Protein AF-S4P7H3-F1 (afdb_monomer_lite)

Organism: NCBI:txid116150

Secondary structure (DSSP, 8-state):
--SS--TT----HHHHHHHHHHHHHHHHHHHHHTT---------STTSSHHHHHHHHHTS--S--STT---SS-------SSSS-EE--TT----EE--

InterPro domains:
  IPR027094 Mitofusin family [PTHR10465] (14-83)
  IPR027417 P-loop containing nucleoside triphosphate hydrolase [G3DSA:3.40.50.300] (40-98)
  IPR027417 P-loop containing nucleoside triphosphate hydrolase [SSF52540] (18-90)
  IPR030381 Dynamin-type guanine nucleotide-binding (G) domain [PS51718] (34-99)
  IPR045063 Dynamin, N-terminal [PF00350] (40-85)

pLDDT: mean 85.78, std 13.21, range [41.56, 97.88]

Sequence (99 aa):
MHAVSGDNGIASVQDVANVEAYVSKVQAIREVLKRDHMKVAFFGRTSNGKSTVINAMLHDKILPSGIGHTTNCFLQVEGSDTDESFMRTEGSEEKLNVQ

Foldseek 3Di:
DDDPPDPPCPDDPVRVVVVVVVVVVVVVVVVVVVPDDDDDDDDDDPPPCSQVVVCVVVVHNPDDDDPPDDDPDDDDDDDDPDPADFDDDPPDPDTHHPD

Radius of gyration: 24.57 Å; chains: 1; bounding box: 52×26×64 Å

Structure (mmCIF, N/CA/C/O backbone):
data_AF-S4P7H3-F1
#
_entry.id   AF-S4P7H3-F1
#
loop_
_atom_site.group_PDB
_atom_site.id
_atom_site.type_symbol
_atom_site.label_atom_id
_atom_site.label_alt_id
_atom_site.label_comp_id
_atom_site.label_asym_id
_atom_site.label_entity_id
_atom_site.label_seq_id
_atom_site.pdbx_PDB_ins_code
_atom_site.Cartn_x
_atom_site.Cartn_y
_atom_site.Cartn_z
_atom_site.occupancy
_atom_site.B_iso_or_equiv
_atom_site.auth_seq_id
_atom_site.auth_comp_id
_atom_site.auth_asym_id
_atom_site.auth_atom_id
_atom_site.pdbx_PDB_model_num
ATOM 1 N N . MET A 1 1 ? -28.808 10.777 29.064 1.00 41.56 1 MET A N 1
ATOM 2 C CA . MET A 1 1 ? -28.143 10.409 30.332 1.00 41.56 1 MET A CA 1
ATOM 3 C C . MET A 1 1 ? -29.206 9.958 31.323 1.00 41.56 1 MET A C 1
ATOM 5 O O . MET A 1 1 ? -29.688 10.772 32.090 1.00 41.56 1 MET A O 1
ATOM 9 N N . HIS A 1 2 ? -29.667 8.710 31.258 1.00 49.38 2 HIS A N 1
ATOM 10 C CA . HIS A 1 2 ? -30.682 8.210 32.190 1.00 49.38 2 HIS A CA 1
ATOM 11 C C . HIS A 1 2 ? -30.530 6.694 32.362 1.00 49.38 2 HIS A C 1
ATOM 13 O O . HIS A 1 2 ? -30.362 5.996 31.368 1.00 49.38 2 HIS A O 1
ATOM 19 N N . ALA A 1 3 ? -30.638 6.243 33.619 1.00 45.00 3 ALA A N 1
ATOM 20 C CA . ALA A 1 3 ? -30.859 4.865 34.086 1.00 45.00 3 ALA A CA 1
ATOM 21 C C . ALA A 1 3 ? -29.674 3.984 34.554 1.00 45.00 3 ALA A C 1
ATOM 23 O O . ALA A 1 3 ? -29.834 2.769 34.580 1.00 45.00 3 ALA A O 1
ATOM 24 N N . VAL A 1 4 ? -28.540 4.532 35.021 1.00 55.03 4 VAL A N 1
ATOM 25 C CA . VAL A 1 4 ? -27.548 3.712 35.780 1.00 55.03 4 VAL A CA 1
ATOM 26 C C . VAL A 1 4 ? -27.642 3.908 37.302 1.00 55.03 4 VAL A C 1
ATOM 28 O O . VAL A 1 4 ? -27.231 3.048 38.072 1.00 55.03 4 VAL A O 1
ATOM 31 N N . SER A 1 5 ? -28.281 4.982 37.768 1.00 52.81 5 SER A N 1
ATOM 32 C CA . SER A 1 5 ? -28.484 5.254 39.200 1.00 52.81 5 SER A CA 1
ATOM 33 C C . SER A 1 5 ? -29.822 4.701 39.709 1.00 52.81 5 SER A C 1
ATOM 35 O O . SER A 1 5 ? -30.643 5.442 40.240 1.00 52.81 5 SER A O 1
ATOM 37 N N . GLY A 1 6 ? -30.077 3.413 39.474 1.00 50.69 6 GLY A N 1
ATOM 38 C CA . GLY A 1 6 ? -31.195 2.683 40.075 1.00 50.69 6 GLY A CA 1
ATOM 39 C C . GLY A 1 6 ? -30.745 1.948 41.337 1.00 50.69 6 GLY A C 1
ATOM 40 O O . GLY A 1 6 ? -29.646 1.400 41.363 1.00 50.69 6 GLY A O 1
ATOM 41 N N . ASP A 1 7 ? -31.616 1.924 42.342 1.00 52.31 7 ASP A N 1
ATOM 42 C CA . ASP A 1 7 ? -31.489 1.492 43.750 1.00 52.31 7 ASP A CA 1
ATOM 43 C C . ASP A 1 7 ? -30.983 0.045 44.020 1.00 52.31 7 ASP A C 1
ATOM 45 O O . ASP A 1 7 ? -31.128 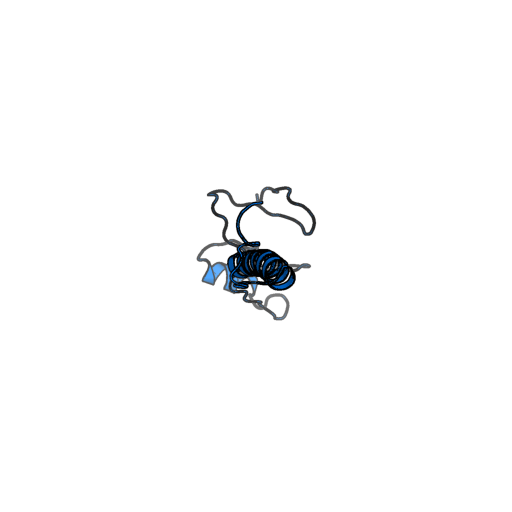-0.475 45.117 1.00 52.31 7 ASP A O 1
ATOM 49 N N . ASN A 1 8 ? -30.376 -0.628 43.033 1.00 56.31 8 ASN A N 1
ATOM 50 C CA . ASN A 1 8 ? -29.878 -2.010 43.104 1.00 56.31 8 ASN A CA 1
ATOM 51 C C . ASN A 1 8 ? -28.422 -2.185 42.614 1.00 56.31 8 ASN A C 1
ATOM 53 O O . ASN A 1 8 ? -28.042 -3.278 42.203 1.00 56.31 8 ASN A O 1
ATOM 57 N N . GLY A 1 9 ? -27.595 -1.131 42.644 1.00 62.47 9 GLY A N 1
ATOM 58 C CA . GLY A 1 9 ? -26.125 -1.244 42.592 1.00 62.47 9 GLY A CA 1
ATOM 59 C C . GLY A 1 9 ? -25.535 -2.097 41.457 1.00 62.47 9 GLY A C 1
ATOM 60 O O . GLY A 1 9 ? -24.585 -2.835 41.688 1.00 62.47 9 GLY A O 1
ATOM 61 N N . ILE A 1 10 ? -26.100 -2.033 40.247 1.00 71.56 10 ILE A N 1
ATOM 62 C CA . ILE A 1 10 ? -25.712 -2.919 39.130 1.00 71.56 10 ILE A CA 1
ATOM 63 C C . ILE A 1 10 ? -24.372 -2.498 38.498 1.00 71.56 10 ILE A C 1
ATOM 65 O O . ILE A 1 10 ? -23.626 -3.349 38.020 1.00 71.56 10 ILE A O 1
ATOM 69 N N . ALA A 1 11 ? -24.052 -1.201 38.492 1.00 73.50 11 ALA A N 1
ATOM 70 C CA . ALA A 1 11 ? -22.791 -0.672 37.975 1.00 73.50 11 ALA A CA 1
ATOM 71 C C . ALA A 1 11 ? -22.451 0.671 38.637 1.00 73.50 11 ALA A C 1
ATOM 73 O O . ALA A 1 11 ? -23.329 1.508 38.859 1.00 73.50 11 ALA A O 1
ATOM 74 N N . SER A 1 12 ? -21.174 0.887 38.941 1.00 86.00 12 SER A N 1
ATOM 75 C CA . SER A 1 12 ? -20.671 2.157 39.461 1.00 86.00 12 SER A CA 1
ATOM 76 C C . SER A 1 12 ? -20.488 3.194 38.345 1.00 86.00 12 SER A C 1
ATOM 78 O O . SER A 1 12 ? -20.403 2.865 37.162 1.00 86.00 12 SER A O 1
ATOM 80 N N . VAL A 1 13 ? -20.350 4.471 38.716 1.00 85.69 13 VAL A N 1
ATOM 81 C CA . VAL A 1 13 ? -19.987 5.544 37.766 1.00 85.69 13 VAL A CA 1
ATOM 82 C C . VAL A 1 13 ? -18.661 5.235 37.057 1.00 85.69 13 VAL A C 1
ATOM 84 O O . VAL A 1 13 ? -18.507 5.534 35.874 1.00 85.69 13 VAL A O 1
ATOM 87 N N . GLN A 1 14 ? -17.725 4.586 37.756 1.00 88.12 14 GLN A N 1
ATOM 88 C CA . GLN A 1 14 ? -16.456 4.165 37.172 1.00 88.12 14 GLN A CA 1
ATOM 89 C C . GLN A 1 14 ? -16.649 3.067 36.120 1.00 88.12 14 GLN A C 1
ATOM 91 O O . GLN A 1 14 ? -15.973 3.092 35.095 1.00 88.12 14 GLN A O 1
ATOM 96 N N . ASP A 1 15 ? -17.583 2.137 36.332 1.00 89.44 15 ASP A N 1
ATOM 97 C CA . ASP A 1 15 ? -17.891 1.089 35.353 1.00 89.44 15 ASP A CA 1
ATOM 98 C C . ASP A 1 15 ? -18.471 1.685 34.070 1.00 89.44 15 ASP A C 1
ATOM 100 O O . ASP A 1 15 ? -18.054 1.310 32.975 1.00 89.44 15 ASP A O 1
ATOM 104 N N . VAL A 1 16 ? -19.362 2.677 34.191 1.00 89.25 16 VAL A N 1
ATOM 105 C CA . VAL A 1 16 ? -19.896 3.416 33.035 1.00 89.25 16 VAL A CA 1
ATOM 106 C C . VAL A 1 16 ? -18.770 4.112 32.272 1.00 89.25 16 VAL A C 1
ATOM 108 O O . VAL A 1 16 ? -18.644 3.922 31.063 1.00 89.25 16 VAL A O 1
ATOM 111 N N . ALA A 1 17 ? -17.902 4.843 32.978 1.00 92.50 17 ALA A N 1
ATOM 112 C CA . ALA A 1 17 ? -16.765 5.527 32.365 1.00 92.50 17 ALA A CA 1
ATOM 113 C C . ALA A 1 17 ? -15.797 4.546 31.674 1.00 92.50 17 ALA A C 1
ATOM 115 O O . ALA A 1 17 ? -15.283 4.819 30.587 1.00 92.50 17 ALA A O 1
ATOM 116 N N . ASN A 1 18 ? -15.570 3.372 32.270 1.00 95.06 18 ASN A N 1
ATOM 117 C CA . ASN A 1 18 ? -14.733 2.328 31.686 1.00 95.06 18 ASN A CA 1
ATOM 118 C C . ASN A 1 18 ? -15.345 1.768 30.396 1.00 95.06 18 ASN A C 1
ATOM 120 O O . ASN A 1 18 ? -14.628 1.600 29.409 1.00 95.06 18 ASN A O 1
ATOM 124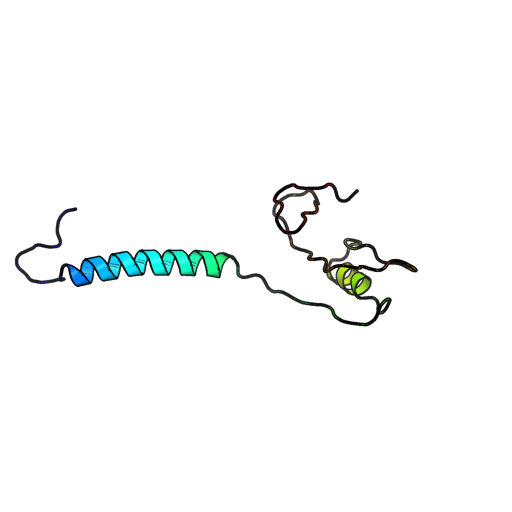 N N . VAL A 1 19 ? -16.657 1.509 30.376 1.00 95.38 19 VAL A N 1
ATOM 125 C CA . VAL A 1 19 ? -17.360 1.023 29.180 1.00 95.38 19 VAL A CA 1
ATOM 126 C C . VAL A 1 19 ? -17.313 2.061 28.058 1.00 95.38 19 VAL A C 1
ATOM 128 O O . VAL A 1 19 ? -16.997 1.706 26.923 1.00 95.38 19 VAL A O 1
ATOM 131 N N . GLU A 1 20 ? -17.531 3.343 28.356 1.00 95.50 20 GLU A N 1
ATOM 132 C CA . GLU A 1 20 ? -17.390 4.430 27.374 1.00 95.50 20 GLU A CA 1
ATOM 133 C C . GLU A 1 20 ? -15.960 4.504 26.799 1.00 95.50 20 GLU A C 1
ATOM 135 O O . GLU A 1 20 ? -15.762 4.636 25.583 1.00 95.50 20 GLU A O 1
ATOM 140 N N . ALA A 1 21 ? -14.943 4.317 27.646 1.00 96.88 21 ALA A N 1
ATOM 141 C CA . ALA A 1 21 ? -13.555 4.229 27.203 1.00 96.88 21 ALA A CA 1
ATOM 142 C C . ALA A 1 21 ? -13.294 2.979 26.339 1.00 96.88 21 ALA A C 1
ATOM 144 O O . ALA A 1 21 ? -12.542 3.047 25.363 1.00 96.88 21 ALA A O 1
ATOM 145 N N . TYR A 1 22 ? -13.911 1.836 26.652 1.00 97.69 22 TYR A N 1
ATOM 146 C CA . TYR A 1 22 ? -13.799 0.623 25.840 1.00 97.69 22 TYR A CA 1
ATOM 147 C C . TYR A 1 22 ? -14.447 0.779 24.471 1.00 97.69 22 TYR A C 1
ATOM 149 O O . TYR A 1 22 ? -13.850 0.347 23.487 1.00 97.69 22 TYR A O 1
ATOM 157 N N . VAL A 1 23 ? -15.596 1.452 24.375 1.00 97.31 23 VAL A N 1
ATOM 158 C CA . VAL A 1 23 ? -16.216 1.778 23.082 1.00 97.31 23 VAL A CA 1
ATOM 159 C C . VAL A 1 23 ? -15.228 2.545 22.203 1.00 97.31 23 VAL A C 1
ATOM 161 O O . VAL A 1 23 ? -14.994 2.154 21.059 1.00 97.31 23 VAL A O 1
ATOM 164 N N . SER A 1 24 ? -14.569 3.565 22.758 1.00 96.75 24 SER A N 1
ATOM 165 C CA . SER A 1 24 ? -13.549 4.343 22.040 1.00 96.75 24 SER A CA 1
ATOM 166 C C . SER A 1 24 ? -12.351 3.484 21.606 1.00 96.75 24 SER A C 1
ATOM 168 O O . SER A 1 24 ? -11.891 3.574 20.467 1.00 96.75 24 SER A O 1
ATOM 170 N N . LYS A 1 25 ? -11.862 2.592 22.480 1.00 97.62 25 LYS A N 1
ATOM 171 C CA . LYS A 1 25 ? -10.753 1.674 22.157 1.00 97.62 25 LYS A CA 1
ATOM 172 C C . LYS A 1 25 ? -11.122 0.689 21.047 1.00 97.62 25 LYS A C 1
ATOM 174 O O . LYS A 1 25 ? -10.326 0.475 20.137 1.00 97.62 25 LYS A O 1
ATOM 179 N N . VAL A 1 26 ? -12.324 0.114 21.092 1.00 97.88 26 VAL A N 1
ATOM 180 C CA . VAL A 1 26 ? -12.816 -0.813 20.062 1.00 97.88 26 VAL A CA 1
ATOM 181 C C . VAL A 1 26 ? -12.969 -0.100 18.721 1.00 97.88 26 VAL A C 1
ATOM 183 O O . VAL A 1 26 ? -12.597 -0.664 17.694 1.00 97.88 26 VAL A O 1
ATOM 186 N N . GLN A 1 27 ? -13.451 1.147 18.709 1.00 96.56 27 GLN A N 1
ATOM 187 C CA . GLN A 1 27 ? -13.507 1.954 17.488 1.00 96.56 27 GLN A CA 1
ATOM 188 C C . GLN A 1 27 ? -12.113 2.147 16.879 1.00 96.56 27 GLN A C 1
ATOM 190 O O . GLN A 1 27 ? -11.938 1.884 15.692 1.00 96.56 27 GLN A O 1
ATOM 195 N N . ALA A 1 28 ? -11.111 2.511 17.685 1.00 95.06 28 ALA A N 1
ATOM 196 C CA . ALA A 1 28 ? -9.735 2.659 17.212 1.00 95.06 28 ALA A CA 1
ATOM 197 C C . ALA A 1 28 ? -9.158 1.342 16.660 1.00 95.06 28 ALA A C 1
ATOM 199 O O . ALA A 1 28 ? -8.585 1.333 15.572 1.00 95.06 28 ALA A O 1
ATOM 200 N N . ILE A 1 29 ? -9.360 0.218 17.361 1.00 94.88 29 ILE A N 1
ATOM 201 C CA . ILE A 1 29 ? -8.932 -1.112 16.890 1.00 94.88 29 ILE A CA 1
ATOM 202 C C . ILE A 1 29 ? -9.589 -1.439 15.548 1.00 94.88 29 ILE A C 1
ATOM 204 O O . ILE A 1 29 ? -8.922 -1.917 14.635 1.00 94.88 29 ILE A O 1
ATOM 208 N N . ARG A 1 30 ? -10.884 -1.149 15.399 1.00 94.94 30 ARG A N 1
ATOM 209 C CA . ARG A 1 30 ? -11.618 -1.403 14.158 1.00 94.94 30 ARG A CA 1
ATOM 210 C C . ARG A 1 30 ? -11.052 -0.604 12.985 1.00 94.94 30 ARG A C 1
ATOM 212 O O . ARG A 1 30 ? -10.953 -1.146 11.891 1.00 94.94 30 ARG A O 1
ATOM 219 N N . GLU A 1 31 ? -10.654 0.648 13.200 1.00 91.31 31 GLU A N 1
ATOM 220 C CA . GLU A 1 31 ? -10.008 1.456 12.157 1.00 91.31 31 GLU A CA 1
ATOM 221 C C . GLU A 1 31 ? -8.607 0.941 11.787 1.00 91.31 31 GLU A C 1
ATOM 223 O O . GLU A 1 31 ? -8.212 1.045 10.629 1.00 91.31 31 GLU A O 1
ATOM 228 N N . VAL A 1 32 ? -7.875 0.328 12.725 1.00 89.44 32 VAL A N 1
ATOM 229 C CA . VAL A 1 32 ? -6.600 -0.350 12.427 1.00 89.44 32 VAL A CA 1
ATOM 230 C C . VAL A 1 32 ? -6.833 -1.635 11.632 1.00 89.44 32 VAL A C 1
ATOM 232 O O . VAL A 1 32 ? -6.184 -1.838 10.611 1.00 89.44 32 VAL A O 1
ATOM 235 N N . LEU A 1 33 ? -7.788 -2.472 12.049 1.00 89.00 33 LEU A N 1
ATOM 236 C CA . LEU A 1 33 ? -8.106 -3.737 11.374 1.00 89.00 33 LEU A CA 1
ATOM 237 C C . LEU A 1 33 ? -8.658 -3.536 9.958 1.00 89.00 33 LEU A C 1
ATOM 239 O O . LEU A 1 33 ? -8.426 -4.365 9.090 1.00 89.00 33 LEU A O 1
ATOM 243 N N . LYS A 1 34 ? -9.348 -2.425 9.680 1.00 87.44 34 LYS A N 1
ATOM 244 C CA . LYS A 1 34 ? -9.774 -2.084 8.311 1.00 87.44 34 LYS A CA 1
ATOM 245 C C . LYS A 1 34 ? -8.609 -1.845 7.347 1.00 87.44 34 LYS A C 1
ATOM 247 O O . LYS A 1 34 ? -8.814 -1.910 6.142 1.00 87.44 34 LYS A O 1
ATOM 252 N N . ARG A 1 35 ? -7.410 -1.542 7.854 1.00 79.38 35 ARG A N 1
ATOM 253 C CA . ARG A 1 35 ? -6.201 -1.336 7.043 1.00 79.38 35 ARG A CA 1
ATOM 254 C C . ARG A 1 35 ? -5.444 -2.639 6.789 1.00 79.38 35 ARG A C 1
ATOM 256 O O . ARG A 1 35 ? -4.283 -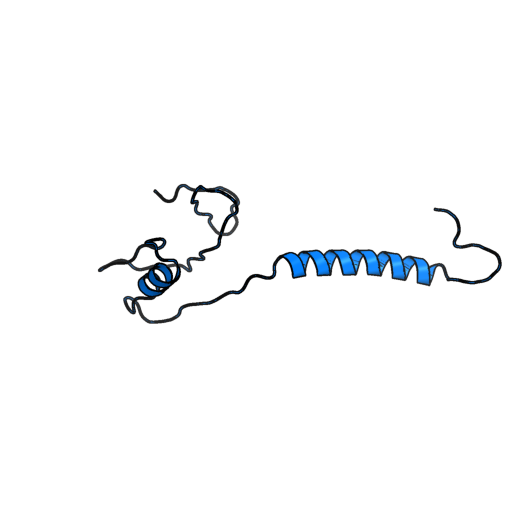2.564 6.400 1.00 79.38 35 ARG A O 1
ATOM 263 N N . ASP A 1 36 ? -6.048 -3.800 7.041 1.00 78.50 36 ASP A N 1
ATOM 264 C CA . ASP A 1 36 ? -5.421 -5.110 6.856 1.00 78.50 36 ASP A CA 1
ATOM 265 C C . ASP A 1 36 ? -5.160 -5.391 5.366 1.00 78.50 36 ASP A C 1
ATOM 267 O O . ASP A 1 36 ? -6.006 -5.902 4.635 1.00 78.50 36 ASP A O 1
ATOM 271 N N . HIS A 1 37 ? -3.977 -4.982 4.905 1.00 87.12 37 HIS A N 1
ATOM 272 C CA . HIS A 1 37 ? -3.445 -5.268 3.581 1.00 87.12 37 HIS A CA 1
ATOM 273 C C . HIS A 1 37 ? -2.136 -6.041 3.727 1.00 87.12 37 HIS A C 1
ATOM 275 O O . HIS A 1 37 ? -1.289 -5.733 4.569 1.00 87.12 37 HIS A O 1
ATOM 281 N N . MET A 1 38 ? -1.936 -7.036 2.866 1.00 90.44 38 MET A N 1
ATOM 282 C CA . MET A 1 38 ? -0.650 -7.718 2.776 1.00 90.44 38 MET A CA 1
ATOM 283 C C . MET A 1 38 ? 0.373 -6.800 2.103 1.00 90.44 38 MET A C 1
ATOM 285 O O . MET A 1 38 ? 0.087 -6.184 1.078 1.00 90.44 38 MET A O 1
ATOM 289 N N . LYS A 1 39 ? 1.589 -6.742 2.651 1.00 93.12 39 LYS A N 1
ATOM 290 C CA . LYS A 1 39 ? 2.708 -5.994 2.068 1.00 93.12 39 LYS A CA 1
ATOM 291 C C . LYS A 1 39 ? 3.848 -6.943 1.722 1.00 93.12 39 LYS A C 1
ATOM 293 O O . LYS A 1 39 ? 4.356 -7.652 2.585 1.00 93.12 39 LYS A O 1
ATOM 298 N N . VAL A 1 40 ? 4.270 -6.920 0.460 1.00 96.00 40 VAL A N 1
ATOM 299 C CA . VAL A 1 40 ? 5.460 -7.620 -0.037 1.00 96.00 40 VAL A CA 1
ATOM 300 C C . VAL A 1 40 ? 6.484 -6.591 -0.508 1.00 96.00 40 VAL A C 1
ATOM 302 O O . VAL A 1 40 ? 6.135 -5.618 -1.173 1.00 96.00 40 VAL A O 1
ATOM 305 N N . ALA A 1 41 ? 7.751 -6.786 -0.146 1.00 96.19 41 ALA A N 1
ATOM 306 C CA . ALA A 1 41 ? 8.840 -5.887 -0.513 1.00 96.19 41 ALA A CA 1
ATOM 307 C C . ALA A 1 41 ? 9.900 -6.630 -1.336 1.00 96.19 41 ALA A C 1
ATOM 309 O O . ALA A 1 41 ? 10.373 -7.697 -0.946 1.00 96.19 41 ALA A O 1
ATOM 310 N N . PHE A 1 42 ? 10.291 -6.045 -2.471 1.00 94.56 42 PHE A N 1
ATOM 311 C CA . PHE A 1 42 ? 11.264 -6.623 -3.398 1.00 94.56 42 PHE A CA 1
ATOM 312 C C . PHE A 1 42 ? 12.616 -5.916 -3.272 1.00 94.56 42 PHE A C 1
ATOM 314 O O . PHE A 1 42 ? 12.742 -4.735 -3.596 1.00 94.56 42 PHE A O 1
ATOM 321 N N . PHE A 1 43 ? 13.652 -6.655 -2.870 1.00 93.31 43 PHE A N 1
ATOM 322 C CA . PHE A 1 43 ? 15.019 -6.145 -2.725 1.00 93.31 43 PHE A CA 1
ATOM 323 C C . PHE A 1 43 ? 15.985 -6.839 -3.691 1.00 93.31 43 PHE A C 1
ATOM 325 O O . PHE A 1 43 ? 15.799 -7.990 -4.074 1.00 93.31 43 PHE A O 1
ATOM 332 N N . GLY A 1 44 ? 17.037 -6.129 -4.104 1.00 90.94 44 GLY A N 1
ATOM 333 C CA . GLY A 1 44 ? 18.061 -6.661 -5.006 1.00 90.94 44 GLY A CA 1
ATOM 334 C C . GLY A 1 44 ? 18.808 -5.568 -5.766 1.00 90.94 44 GLY A C 1
ATOM 335 O O . GLY A 1 44 ? 18.348 -4.424 -5.834 1.00 90.94 44 GLY A O 1
ATOM 336 N N . ARG A 1 45 ? 19.945 -5.925 -6.379 1.00 90.88 45 ARG A N 1
ATOM 337 C CA . ARG A 1 45 ? 20.777 -4.985 -7.151 1.00 90.88 45 ARG A CA 1
ATOM 338 C C . ARG A 1 45 ? 19.999 -4.349 -8.308 1.00 90.88 45 ARG A C 1
ATOM 340 O O . ARG A 1 45 ? 18.946 -4.840 -8.738 1.00 90.88 45 ARG A O 1
ATOM 347 N N . THR A 1 46 ? 20.505 -3.224 -8.797 1.00 87.62 46 THR A N 1
ATOM 348 C CA . THR A 1 46 ? 20.009 -2.581 -10.018 1.00 87.62 46 THR A CA 1
ATOM 349 C C . THR A 1 46 ? 19.981 -3.593 -11.164 1.00 87.62 46 THR A C 1
ATOM 351 O O . THR A 1 46 ? 20.884 -4.417 -11.281 1.00 87.62 46 THR A O 1
ATOM 354 N N . SER A 1 47 ? 18.915 -3.567 -11.965 1.00 85.81 47 SER A N 1
ATOM 355 C CA . SER A 1 47 ? 18.698 -4.473 -13.105 1.00 85.81 47 SER A CA 1
ATOM 356 C C . SER A 1 47 ? 18.463 -5.960 -12.787 1.00 85.81 47 SER A C 1
ATOM 358 O O . SER A 1 47 ? 18.289 -6.739 -13.715 1.00 85.81 47 SER A O 1
ATOM 360 N N . ASN A 1 48 ? 18.319 -6.366 -11.516 1.00 90.19 48 ASN A N 1
ATOM 361 C CA . ASN A 1 48 ? 17.914 -7.740 -11.149 1.00 90.19 48 ASN A CA 1
ATOM 362 C C . ASN A 1 48 ? 16.446 -8.092 -11.507 1.00 90.19 48 ASN A C 1
ATOM 364 O O . ASN A 1 48 ? 15.950 -9.132 -11.090 1.00 90.19 48 ASN A O 1
ATOM 368 N N . GLY A 1 49 ? 15.721 -7.224 -12.221 1.00 91.50 49 GLY A N 1
ATOM 369 C CA . GLY A 1 49 ? 14.352 -7.507 -12.667 1.00 91.50 49 GLY A CA 1
ATOM 370 C C . GLY A 1 49 ? 13.255 -7.305 -11.618 1.00 91.50 49 GLY A C 1
ATOM 371 O O . GLY A 1 49 ? 12.168 -7.836 -11.791 1.00 91.50 49 GLY A O 1
ATOM 372 N N . LYS A 1 50 ? 13.487 -6.521 -10.553 1.00 94.69 50 LYS A N 1
ATOM 373 C CA . LYS A 1 50 ? 12.475 -6.251 -9.504 1.00 94.69 50 LYS A CA 1
ATOM 374 C C . LYS A 1 50 ? 11.137 -5.758 -10.082 1.00 94.69 50 LYS A C 1
ATOM 376 O O . LYS A 1 50 ? 10.106 -6.374 -9.841 1.00 94.69 50 LYS A O 1
ATOM 381 N N . SER A 1 51 ? 11.163 -4.701 -10.900 1.00 93.56 51 SER A N 1
ATOM 382 C CA . SER A 1 51 ? 9.963 -4.174 -11.570 1.00 93.56 51 SER A CA 1
ATOM 383 C C . SER A 1 51 ? 9.362 -5.179 -12.555 1.00 93.56 51 SER A C 1
ATOM 385 O O . SER A 1 51 ? 8.147 -5.262 -12.680 1.00 93.56 51 SER A O 1
ATOM 387 N N . THR A 1 52 ? 10.201 -5.980 -13.221 1.00 93.88 52 THR A N 1
ATOM 388 C CA . THR A 1 52 ? 9.748 -7.047 -14.125 1.00 93.88 52 THR A CA 1
ATOM 389 C C . THR A 1 52 ? 8.958 -8.118 -13.377 1.00 93.88 52 THR A C 1
ATOM 391 O O . THR A 1 52 ? 7.924 -8.546 -13.871 1.00 93.88 52 THR A O 1
ATOM 394 N N . VAL A 1 53 ? 9.404 -8.523 -12.182 1.00 95.44 53 VAL A N 1
ATOM 395 C CA . VAL A 1 53 ? 8.679 -9.485 -11.339 1.00 95.44 53 VAL A CA 1
ATOM 396 C C . VAL A 1 53 ? 7.337 -8.909 -10.890 1.00 95.44 53 VAL A C 1
ATOM 398 O O . VAL A 1 53 ? 6.331 -9.594 -11.017 1.00 95.44 53 VAL A O 1
ATOM 401 N N . ILE A 1 54 ? 7.296 -7.651 -10.439 1.00 95.44 54 ILE A N 1
ATOM 402 C CA . ILE A 1 54 ? 6.042 -6.989 -10.038 1.00 95.44 54 ILE A CA 1
ATOM 403 C C . ILE A 1 54 ? 5.048 -6.944 -11.206 1.00 95.44 54 ILE A C 1
ATOM 405 O O . ILE A 1 54 ? 3.918 -7.397 -11.060 1.00 95.44 54 ILE A O 1
ATOM 409 N N . ASN A 1 55 ? 5.485 -6.480 -12.379 1.00 94.69 55 ASN A N 1
ATOM 410 C CA . ASN A 1 55 ? 4.653 -6.438 -13.585 1.00 94.69 55 ASN A CA 1
ATOM 411 C C . ASN A 1 55 ? 4.159 -7.835 -13.992 1.00 94.69 55 ASN A C 1
ATOM 413 O O . ASN A 1 55 ? 2.998 -8.007 -14.349 1.00 94.69 55 ASN A O 1
ATOM 417 N N . ALA A 1 56 ? 5.019 -8.854 -13.888 1.00 96.12 56 ALA A N 1
ATOM 418 C CA . ALA A 1 56 ? 4.640 -10.234 -14.168 1.00 96.12 56 ALA A CA 1
ATOM 419 C C . ALA A 1 56 ? 3.615 -10.781 -13.162 1.00 96.12 56 ALA A C 1
ATOM 421 O O . ALA A 1 56 ? 2.727 -11.512 -13.575 1.00 96.12 56 ALA A O 1
ATOM 422 N N . MET A 1 57 ? 3.700 -10.423 -11.874 1.00 96.88 57 MET A N 1
ATOM 423 C CA . MET A 1 57 ? 2.713 -10.819 -10.856 1.00 96.88 57 MET A CA 1
ATOM 424 C C . MET A 1 57 ? 1.367 -10.105 -11.031 1.00 96.88 57 MET A C 1
ATOM 426 O O . MET A 1 57 ? 0.334 -10.681 -10.710 1.00 96.88 57 MET A O 1
ATOM 430 N N . LEU A 1 58 ? 1.380 -8.872 -11.545 1.00 95.50 58 LEU A N 1
ATOM 431 C CA . LEU A 1 58 ? 0.180 -8.066 -11.801 1.00 95.50 58 LEU A CA 1
ATOM 432 C C . LEU A 1 58 ? -0.386 -8.242 -13.218 1.00 95.50 58 LEU A C 1
ATOM 434 O O . LEU A 1 58 ? -1.421 -7.666 -13.533 1.00 95.50 58 LEU A O 1
ATOM 438 N N . HIS A 1 59 ? 0.275 -9.045 -14.056 1.00 95.69 59 HIS A N 1
ATOM 439 C CA . HIS A 1 59 ? -0.114 -9.351 -15.435 1.00 95.69 59 HIS A CA 1
ATOM 440 C C . HIS A 1 59 ? -0.203 -8.118 -16.357 1.00 95.69 59 HIS A C 1
ATOM 442 O O . HIS A 1 59 ? -0.834 -8.184 -17.410 1.00 95.69 59 HIS A O 1
ATOM 448 N N . ASP A 1 60 ? 0.465 -7.017 -16.000 1.00 93.00 60 ASP A N 1
ATOM 449 C CA . ASP A 1 60 ? 0.485 -5.783 -16.787 1.00 93.00 60 ASP A CA 1
ATOM 450 C C . ASP A 1 60 ? 1.768 -4.967 -16.542 1.00 93.00 60 ASP A C 1
ATOM 452 O O . ASP A 1 60 ? 2.482 -5.148 -15.551 1.00 93.00 60 ASP A O 1
ATOM 456 N N .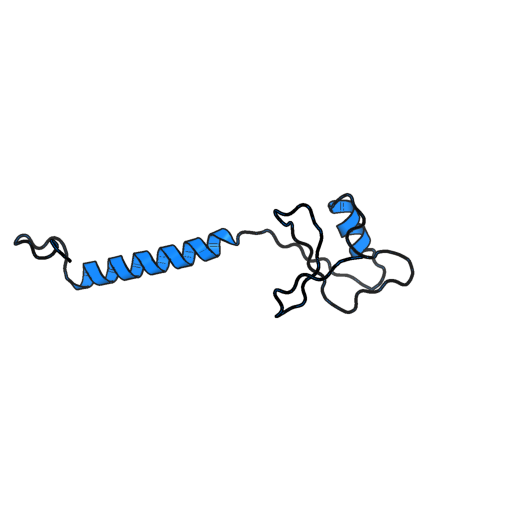 LYS A 1 61 ? 2.094 -4.053 -17.458 1.00 91.31 61 LYS A N 1
ATOM 457 C CA . LYS A 1 61 ? 3.279 -3.190 -17.398 1.00 91.31 61 LYS A CA 1
ATOM 458 C C . LYS A 1 61 ? 3.020 -1.952 -16.531 1.00 91.31 61 LYS A C 1
ATOM 460 O O . LYS A 1 61 ? 3.076 -0.824 -17.010 1.00 91.31 61 LYS A O 1
ATOM 465 N N . ILE A 1 62 ? 2.787 -2.186 -15.242 1.00 91.31 62 ILE A N 1
ATOM 466 C CA . ILE A 1 62 ? 2.453 -1.150 -14.253 1.00 91.31 62 ILE A CA 1
ATOM 467 C C . ILE A 1 62 ? 3.652 -0.249 -13.931 1.00 91.31 62 ILE A C 1
ATOM 469 O O . ILE A 1 62 ? 3.553 0.974 -13.937 1.00 91.31 62 ILE A O 1
ATOM 473 N N . LEU A 1 63 ? 4.809 -0.846 -13.642 1.00 91.25 63 LEU A N 1
ATOM 474 C CA . LEU A 1 63 ? 6.036 -0.121 -13.326 1.00 91.25 63 LEU A CA 1
ATOM 475 C C . LEU A 1 63 ? 6.936 0.011 -14.561 1.00 91.25 63 LEU A C 1
ATOM 477 O O . LEU A 1 63 ? 7.066 -0.948 -15.332 1.00 91.25 63 LEU A O 1
ATOM 481 N N . PRO A 1 64 ? 7.663 1.133 -14.722 1.00 86.62 64 PRO A N 1
ATOM 482 C CA . PRO A 1 64 ? 8.708 1.238 -15.729 1.00 86.62 64 PRO A CA 1
ATOM 483 C C . PRO A 1 64 ? 9.742 0.116 -15.558 1.00 86.62 64 PRO A C 1
ATOM 485 O O . PRO A 1 64 ? 10.373 -0.037 -14.508 1.00 86.62 64 PRO A O 1
ATOM 488 N N . SER A 1 65 ? 9.912 -0.695 -16.601 1.00 81.81 65 SER A N 1
ATOM 489 C CA . SER A 1 65 ? 10.854 -1.815 -16.634 1.00 81.81 65 SER A CA 1
ATOM 490 C C . SER A 1 65 ? 11.501 -1.914 -18.018 1.00 81.81 65 SER A C 1
ATOM 492 O O . SER A 1 65 ? 10.787 -1.949 -19.022 1.00 81.81 65 SER A O 1
ATOM 494 N N . GLY A 1 66 ? 12.835 -1.976 -18.079 1.00 73.75 66 GLY A N 1
ATOM 495 C CA . GLY A 1 66 ? 13.608 -2.069 -19.323 1.00 73.75 66 GLY A CA 1
ATOM 496 C C . GLY A 1 66 ? 15.095 -1.757 -19.117 1.00 73.75 66 GLY A C 1
ATOM 497 O O . GLY A 1 66 ? 15.521 -1.437 -18.006 1.00 73.75 66 GLY A O 1
ATOM 498 N N . ILE A 1 67 ? 15.894 -1.849 -20.183 1.00 68.19 67 ILE A N 1
ATOM 499 C CA . ILE A 1 67 ? 17.330 -1.527 -20.145 1.00 68.19 67 ILE A CA 1
ATOM 500 C C . ILE A 1 67 ? 17.499 -0.030 -19.843 1.00 68.19 67 ILE A C 1
ATOM 502 O O . ILE A 1 67 ? 16.906 0.803 -20.516 1.00 68.19 67 ILE A O 1
ATOM 506 N N . GLY A 1 68 ? 18.299 0.311 -18.829 1.00 66.25 68 GLY A N 1
ATOM 507 C CA . GLY A 1 68 ? 18.586 1.704 -18.459 1.00 66.25 68 GLY A CA 1
ATOM 508 C C . GLY A 1 68 ? 17.569 2.365 -17.521 1.00 66.25 68 GLY A C 1
ATOM 509 O O . GLY A 1 68 ? 17.840 3.457 -17.032 1.00 66.25 68 GLY A O 1
ATOM 510 N N . HIS A 1 69 ? 16.449 1.709 -17.199 1.00 70.00 69 HIS A N 1
ATOM 511 C CA . HIS A 1 69 ? 15.517 2.210 -16.187 1.00 70.00 69 HIS A CA 1
ATOM 512 C C . HIS A 1 69 ? 15.993 1.843 -14.778 1.00 70.00 69 HIS A C 1
ATOM 514 O O . HIS A 1 69 ? 16.169 0.667 -14.449 1.00 70.00 69 HIS A O 1
ATOM 520 N N . THR A 1 70 ? 16.167 2.852 -13.926 1.00 67.81 70 THR A N 1
ATOM 521 C CA . THR A 1 70 ? 16.472 2.687 -12.504 1.00 67.81 70 THR A CA 1
ATOM 522 C C . THR A 1 70 ? 15.466 3.471 -11.669 1.00 67.81 70 THR A C 1
ATOM 524 O O . THR A 1 70 ? 15.170 4.630 -11.944 1.00 67.81 70 THR A O 1
ATOM 527 N N . THR A 1 71 ? 14.911 2.831 -10.645 1.00 74.56 71 THR A N 1
ATOM 528 C CA . THR A 1 71 ? 14.121 3.503 -9.612 1.00 74.56 71 THR A CA 1
ATOM 529 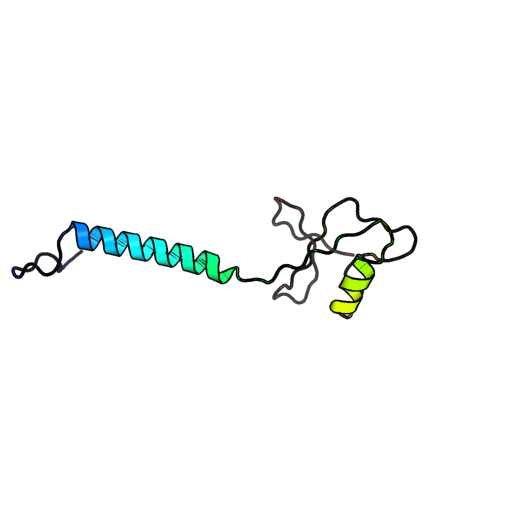C C . THR A 1 71 ? 15.066 4.031 -8.538 1.00 74.56 71 THR A C 1
ATOM 531 O O . THR A 1 71 ? 15.787 3.253 -7.914 1.00 74.56 71 THR A O 1
ATOM 534 N N . ASN A 1 72 ? 15.098 5.353 -8.349 1.00 82.56 72 ASN A N 1
ATOM 535 C CA . ASN A 1 72 ? 15.904 6.017 -7.314 1.00 82.56 72 ASN A CA 1
ATOM 536 C C . ASN A 1 72 ? 15.177 6.120 -5.961 1.00 82.56 72 ASN A C 1
ATOM 538 O O . ASN A 1 72 ? 15.795 6.478 -4.961 1.00 82.56 72 ASN A O 1
ATOM 542 N N . CYS A 1 73 ? 13.884 5.803 -5.934 1.00 87.19 73 CYS A N 1
ATOM 543 C CA . CYS A 1 73 ? 13.020 5.847 -4.766 1.00 87.19 73 CYS A CA 1
ATOM 544 C C . CYS A 1 73 ? 12.262 4.523 -4.591 1.00 87.19 73 CYS A C 1
ATOM 546 O O . CYS A 1 73 ? 12.249 3.658 -5.475 1.00 87.19 73 CYS A O 1
ATOM 548 N N . PHE A 1 74 ? 11.619 4.369 -3.434 1.00 90.81 74 PHE A N 1
ATOM 549 C CA . PHE A 1 74 ? 10.633 3.315 -3.237 1.00 90.81 74 PHE A CA 1
ATOM 550 C C . PHE A 1 74 ? 9.373 3.644 -4.037 1.00 90.81 74 PHE A C 1
ATOM 552 O O . PHE A 1 74 ? 8.844 4.747 -3.937 1.00 90.81 74 PHE A O 1
ATOM 559 N N . LEU A 1 75 ? 8.891 2.670 -4.807 1.00 92.56 75 LEU A N 1
ATOM 560 C CA . LEU A 1 75 ? 7.578 2.722 -5.439 1.00 92.56 75 LEU A CA 1
ATOM 561 C C . LEU A 1 75 ? 6.669 1.710 -4.750 1.00 92.56 75 LEU A C 1
ATOM 563 O O . LEU A 1 75 ? 7.066 0.564 -4.529 1.00 92.56 75 LEU A O 1
ATOM 567 N N . GLN A 1 76 ? 5.456 2.143 -4.431 1.00 93.38 76 GLN A N 1
ATOM 568 C CA . GLN A 1 76 ? 4.414 1.329 -3.821 1.00 93.38 76 GLN A CA 1
ATOM 569 C C . GLN A 1 76 ? 3.258 1.216 -4.811 1.00 93.38 76 GLN A C 1
ATOM 571 O O . GLN A 1 76 ? 2.808 2.221 -5.355 1.00 93.38 76 GLN A O 1
ATOM 576 N N . VAL A 1 77 ? 2.821 -0.015 -5.067 1.00 94.00 77 VAL A N 1
ATOM 577 C CA . VAL A 1 77 ? 1.682 -0.312 -5.939 1.00 94.00 77 VAL A CA 1
ATOM 578 C C . VAL A 1 77 ? 0.566 -0.861 -5.063 1.00 94.00 77 VAL A C 1
ATOM 580 O O . VAL A 1 77 ? 0.786 -1.815 -4.317 1.00 94.00 77 VAL A O 1
ATOM 583 N N . GLU A 1 78 ? -0.610 -0.250 -5.152 1.00 93.06 78 GLU A N 1
ATOM 584 C CA . GLU A 1 78 ? -1.813 -0.629 -4.412 1.00 93.06 78 GLU A CA 1
ATOM 585 C C . GLU A 1 78 ? -3.019 -0.638 -5.349 1.00 93.06 78 GLU A C 1
ATOM 587 O O . GLU A 1 78 ? -3.057 0.108 -6.328 1.00 93.06 78 GLU A O 1
ATOM 592 N N . GLY A 1 79 ? -4.001 -1.488 -5.046 1.00 91.75 79 GLY A N 1
ATOM 593 C CA . GLY A 1 79 ? -5.283 -1.469 -5.742 1.00 91.75 79 GLY A CA 1
ATOM 594 C C . GLY A 1 79 ? -6.107 -0.245 -5.343 1.00 91.75 79 GLY A C 1
ATOM 595 O O . GLY A 1 79 ? -6.068 0.188 -4.192 1.00 91.75 79 GLY A O 1
ATOM 596 N N . SER A 1 80 ? -6.869 0.294 -6.290 1.00 90.62 80 SER A N 1
ATOM 597 C CA . SER A 1 80 ? -7.863 1.338 -6.046 1.00 90.62 80 SER A CA 1
ATOM 598 C C . SER A 1 80 ? -9.239 0.848 -6.483 1.00 90.62 80 SER A C 1
ATOM 600 O O . SER A 1 80 ? -9.336 0.064 -7.422 1.00 90.62 80 SER A O 1
ATOM 602 N N . ASP A 1 81 ? -10.296 1.342 -5.837 1.00 89.50 81 ASP A N 1
ATOM 603 C CA . ASP A 1 81 ? -11.686 1.059 -6.224 1.00 89.50 81 ASP A CA 1
ATOM 604 C C . ASP A 1 81 ? -12.131 1.855 -7.472 1.00 89.50 81 ASP A C 1
ATOM 606 O O . ASP A 1 81 ? -13.287 1.772 -7.883 1.00 89.50 81 ASP A O 1
ATOM 610 N N . THR A 1 82 ? -11.245 2.674 -8.052 1.00 89.81 82 THR A N 1
ATOM 611 C CA . THR A 1 82 ? -11.506 3.460 -9.266 1.00 89.81 82 THR A CA 1
ATOM 612 C C . THR A 1 82 ? -10.879 2.817 -10.498 1.00 89.81 82 THR A C 1
ATOM 614 O O . THR A 1 82 ? -9.760 2.320 -10.420 1.00 89.81 82 THR A O 1
ATOM 617 N N . ASP A 1 83 ? -11.532 2.952 -11.653 1.00 89.00 83 ASP A N 1
ATOM 618 C CA . ASP A 1 83 ? -11.035 2.429 -12.939 1.00 89.00 83 ASP A CA 1
ATOM 619 C C . ASP A 1 83 ? -9.840 3.215 -13.520 1.00 89.00 83 ASP A C 1
ATOM 621 O O . ASP A 1 83 ? -9.237 2.801 -14.510 1.00 89.00 83 ASP A O 1
ATOM 625 N N . GLU A 1 84 ? -9.480 4.356 -12.924 1.00 90.00 84 GLU A N 1
ATOM 626 C CA . GLU A 1 84 ? -8.371 5.201 -13.372 1.00 90.00 84 GLU A CA 1
ATOM 627 C C . GLU A 1 84 ? -7.111 5.002 -12.522 1.00 90.00 84 GLU A C 1
ATOM 629 O O . GLU A 1 84 ? -7.142 5.061 -11.289 1.00 90.00 84 GLU A O 1
ATOM 634 N N . SER A 1 85 ? -5.970 4.843 -13.195 1.00 91.62 85 SER A N 1
ATOM 635 C CA . SER A 1 85 ? -4.647 4.819 -12.573 1.00 91.62 85 SER A CA 1
ATOM 636 C C . SER A 1 85 ? -4.153 6.230 -12.253 1.00 91.62 85 SER A C 1
ATOM 638 O O . SER A 1 85 ? -4.228 7.126 -13.093 1.00 91.62 85 SER A O 1
ATOM 640 N N . PHE A 1 86 ? -3.572 6.416 -11.070 1.00 93.31 86 PHE A N 1
ATOM 641 C CA . PHE A 1 86 ? -2.977 7.682 -10.644 1.00 93.31 86 PHE A CA 1
ATOM 642 C C . PHE A 1 86 ? -1.742 7.441 -9.770 1.00 93.31 86 PHE A C 1
ATOM 644 O O . PHE A 1 86 ? -1.561 6.362 -9.206 1.00 93.31 86 PHE A O 1
ATOM 651 N N . MET A 1 87 ? -0.901 8.463 -9.631 1.00 92.94 87 MET A N 1
ATOM 652 C CA . MET A 1 87 ? 0.240 8.479 -8.716 1.00 92.94 87 MET A CA 1
ATOM 653 C C . MET A 1 87 ? -0.001 9.487 -7.591 1.00 92.94 87 MET A C 1
ATOM 655 O O . MET A 1 87 ? -0.641 10.517 -7.792 1.00 92.94 87 MET A O 1
ATOM 659 N N . ARG A 1 88 ? 0.537 9.196 -6.406 1.00 92.56 88 ARG A N 1
ATOM 660 C CA . ARG A 1 88 ? 0.624 10.129 -5.279 1.00 92.56 88 ARG A CA 1
ATOM 661 C C . ARG A 1 88 ? 2.052 10.173 -4.766 1.00 92.56 88 ARG A C 1
ATOM 663 O O . ARG A 1 88 ? 2.752 9.162 -4.795 1.00 92.56 88 ARG A O 1
ATOM 670 N N . THR A 1 89 ? 2.470 11.337 -4.292 1.00 91.25 89 THR A N 1
ATOM 671 C CA . THR A 1 89 ? 3.736 11.508 -3.580 1.00 91.25 89 THR A CA 1
ATOM 672 C C . THR A 1 89 ? 3.492 11.482 -2.076 1.00 91.25 89 THR A C 1
ATOM 674 O O . THR A 1 89 ? 2.398 11.781 -1.597 1.00 91.25 89 THR A O 1
ATOM 677 N N . GLU A 1 90 ? 4.510 11.094 -1.311 1.00 88.19 90 GLU A N 1
ATOM 678 C CA . GLU A 1 90 ? 4.412 11.068 0.146 1.00 88.19 90 GLU A CA 1
ATOM 679 C C . GLU A 1 90 ? 4.067 12.467 0.687 1.00 88.19 90 GLU A C 1
ATOM 681 O O . GLU A 1 90 ? 4.707 13.458 0.337 1.00 88.19 90 GLU A O 1
ATOM 686 N N . GLY A 1 91 ? 3.030 12.547 1.523 1.00 89.00 91 GLY A N 1
ATOM 687 C CA . GLY A 1 91 ? 2.550 13.809 2.093 1.00 89.00 91 GLY A CA 1
ATOM 688 C C . GLY A 1 91 ? 1.587 14.611 1.209 1.00 89.00 91 GLY A C 1
ATOM 689 O O . GLY A 1 91 ? 1.170 15.688 1.632 1.00 89.00 91 GLY A O 1
ATOM 690 N N . SER A 1 92 ? 1.200 14.105 0.031 1.00 90.06 92 SER A N 1
ATOM 691 C CA . SER A 1 92 ? 0.182 14.722 -0.828 1.00 90.06 92 SER A CA 1
ATOM 692 C C . SER A 1 92 ? -0.976 13.768 -1.134 1.00 90.06 92 SER A C 1
ATOM 694 O O . SER A 1 92 ? -0.774 12.612 -1.500 1.00 90.06 92 SER A O 1
ATOM 696 N N . GLU A 1 93 ? -2.208 14.273 -1.039 1.00 88.06 93 GLU A N 1
ATOM 697 C CA . GLU A 1 93 ? -3.414 13.569 -1.506 1.00 88.06 93 GLU A CA 1
ATOM 698 C C . GLU A 1 93 ? -3.731 13.847 -2.987 1.00 88.06 93 GLU A C 1
ATOM 700 O O . GLU A 1 93 ? -4.664 13.257 -3.548 1.00 88.06 93 GLU A O 1
ATOM 705 N N . GLU A 1 94 ? -2.963 14.739 -3.624 1.00 91.00 94 GLU A N 1
ATOM 706 C CA .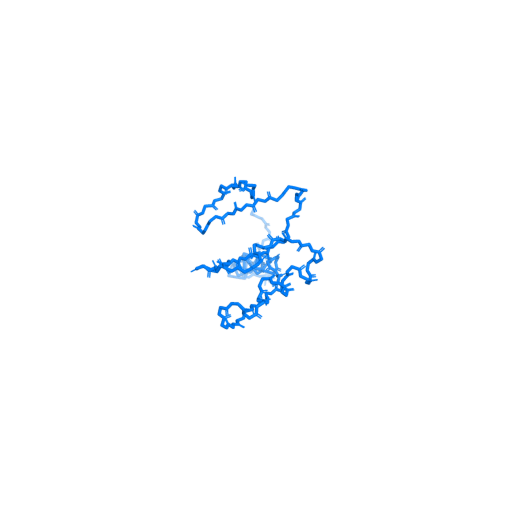 GLU A 1 94 ? -3.115 15.098 -5.031 1.00 91.00 94 GLU A CA 1
ATOM 707 C C . GLU A 1 94 ? -2.863 13.883 -5.929 1.00 91.00 94 GLU A C 1
ATOM 709 O O . GLU A 1 94 ? -1.835 13.211 -5.831 1.00 91.00 94 GLU A O 1
ATOM 714 N N . LYS A 1 95 ? -3.820 13.604 -6.818 1.00 90.19 95 LYS A N 1
ATOM 715 C CA . LYS A 1 95 ? -3.704 12.544 -7.819 1.00 90.19 95 LYS A CA 1
ATOM 716 C C . LYS A 1 95 ? -3.007 13.095 -9.059 1.00 90.19 95 LYS A C 1
ATOM 718 O O . LYS A 1 95 ? -3.554 13.953 -9.745 1.00 90.19 95 LYS A O 1
ATOM 723 N N . LEU A 1 96 ? -1.825 12.571 -9.354 1.00 89.25 96 LEU A N 1
ATOM 724 C CA . LEU A 1 96 ? -1.067 12.865 -10.565 1.00 89.25 96 LEU A CA 1
ATOM 725 C C . LEU A 1 96 ? -1.392 11.832 -11.647 1.00 89.25 96 LEU A C 1
ATOM 727 O O . LEU A 1 96 ? -1.591 10.651 -11.348 1.00 89.25 96 LEU A O 1
ATOM 731 N N . ASN A 1 97 ? -1.418 12.266 -12.905 1.00 86.06 97 ASN A N 1
ATOM 732 C CA . ASN A 1 97 ? -1.542 11.350 -14.035 1.00 86.06 97 ASN A CA 1
ATOM 733 C C . ASN A 1 97 ? -0.263 10.497 -14.159 1.00 86.06 97 ASN A C 1
ATOM 735 O O . ASN A 1 97 ? 0.839 10.974 -13.891 1.00 86.06 97 ASN A O 1
ATOM 739 N N . VAL A 1 98 ? -0.421 9.236 -14.553 1.00 80.69 98 VAL A N 1
ATOM 740 C CA . VAL A 1 98 ? 0.667 8.270 -14.782 1.00 80.69 98 VAL A CA 1
ATOM 741 C C . VAL A 1 98 ? 1.124 8.206 -16.249 1.00 80.69 98 VAL A C 1
ATOM 743 O O . VAL A 1 98 ? 1.928 7.341 -16.591 1.00 80.69 98 VAL A O 1
ATOM 746 N N . GLN A 1 99 ? 0.614 9.101 -17.103 1.00 60.09 99 GLN A N 1
ATOM 747 C CA . GLN A 1 99 ? 0.892 9.158 -18.543 1.00 60.09 99 GLN A CA 1
ATOM 748 C C . GLN A 1 99 ? 2.141 9.971 -18.900 1.00 60.09 99 GLN A C 1
ATOM 750 O O . GLN A 1 99 ? 2.305 11.084 -18.352 1.00 60.09 99 GLN A O 1
#